Protein AF-A0A5P8WFJ7-F1 (afdb_monomer_lite)

pLDDT: mean 70.84, std 15.31, range [36.09, 88.19]

Structure (mmCIF, N/CA/C/O backbone):
data_AF-A0A5P8WFJ7-F1
#
_entry.id   AF-A0A5P8WFJ7-F1
#
loop_
_atom_site.group_PDB
_atom_site.id
_atom_site.type_symbol
_atom_site.label_atom_id
_atom_site.label_alt_id
_atom_site.label_comp_id
_atom_site.label_asym_id
_atom_site.label_entity_id
_atom_site.label_seq_id
_atom_site.pdbx_PDB_ins_code
_atom_site.Cartn_x
_atom_site.Cartn_y
_atom_site.Cartn_z
_atom_site.occupancy
_atom_site.B_iso_or_equiv
_atom_site.auth_seq_id
_atom_site.auth_comp_id
_atom_site.auth_asym_id
_atom_site.auth_atom_id
_atom_site.pdbx_PDB_model_num
ATOM 1 N N . MET A 1 1 ? -19.488 -46.926 13.773 1.00 49.62 1 MET A N 1
ATOM 2 C CA . MET A 1 1 ? -19.508 -45.612 13.091 1.00 49.62 1 MET A CA 1
ATOM 3 C C . MET A 1 1 ? -18.592 -44.671 13.865 1.00 49.62 1 MET A C 1
ATOM 5 O O . MET A 1 1 ? -18.692 -44.687 15.087 1.00 49.62 1 MET A O 1
ATOM 9 N N . PRO A 1 2 ? -17.665 -43.936 13.230 1.00 51.72 2 PRO A N 1
ATOM 10 C CA . PRO A 1 2 ? -16.769 -43.033 13.949 1.00 51.72 2 PRO A CA 1
ATOM 11 C C . PRO A 1 2 ? -17.542 -41.797 14.439 1.00 51.72 2 PRO A C 1
ATOM 13 O O . PRO A 1 2 ? -18.311 -41.203 13.687 1.00 51.72 2 PRO A O 1
ATOM 16 N N . LEU A 1 3 ? -17.361 -41.438 15.713 1.00 57.03 3 LEU A N 1
ATOM 17 C CA . LEU A 1 3 ? -17.964 -40.255 16.334 1.00 57.03 3 LEU A CA 1
ATOM 18 C C . LEU A 1 3 ? -17.431 -38.985 15.654 1.00 57.03 3 LEU A C 1
ATOM 20 O O . LEU A 1 3 ? -16.219 -38.758 15.640 1.00 57.03 3 LEU A O 1
ATOM 24 N N . LEU A 1 4 ? -18.324 -38.135 15.139 1.00 54.62 4 LEU A N 1
ATOM 25 C CA . LEU A 1 4 ? -17.954 -36.786 14.718 1.00 54.62 4 LEU A CA 1
ATOM 26 C C . LEU A 1 4 ? -17.463 -36.002 15.945 1.00 54.62 4 LEU A C 1
ATOM 28 O O . LEU A 1 4 ? -18.251 -35.631 16.813 1.00 54.62 4 LEU A O 1
ATOM 32 N N . LYS A 1 5 ? -16.157 -35.726 16.008 1.00 58.47 5 LYS A N 1
ATOM 33 C CA . LYS A 1 5 ? -15.578 -34.749 16.939 1.00 58.47 5 LYS A CA 1
ATOM 34 C C . LYS A 1 5 ? -15.896 -33.342 16.435 1.00 58.47 5 LYS A C 1
ATOM 36 O O . LYS A 1 5 ? -15.055 -32.708 15.817 1.00 58.47 5 LYS A O 1
ATOM 41 N N . ASN A 1 6 ? -17.118 -32.875 16.670 1.00 60.62 6 ASN A N 1
ATOM 42 C CA . ASN A 1 6 ? -17.528 -31.507 16.357 1.00 60.62 6 ASN A CA 1
ATOM 43 C C . ASN A 1 6 ? -18.255 -30.880 17.542 1.00 60.62 6 ASN A C 1
ATOM 45 O O . ASN A 1 6 ? -19.444 -30.613 17.457 1.00 60.62 6 ASN A O 1
ATOM 49 N N . PHE A 1 7 ? -17.534 -30.612 18.626 1.00 60.16 7 PHE A N 1
ATOM 50 C CA . PHE A 1 7 ? -17.883 -29.508 19.513 1.00 60.16 7 PHE A CA 1
ATOM 51 C C . PHE A 1 7 ? -16.574 -28.850 19.923 1.00 60.16 7 PHE A C 1
ATOM 53 O O . PHE A 1 7 ? -15.790 -29.417 20.679 1.00 60.16 7 PHE A O 1
ATOM 60 N N . SER A 1 8 ? -16.320 -27.671 19.349 1.00 59.16 8 SER A N 1
ATOM 61 C CA . SER A 1 8 ? -15.439 -26.679 19.958 1.00 59.16 8 SER A CA 1
ATOM 62 C C . SER A 1 8 ? -15.838 -26.617 21.429 1.00 59.16 8 SER A C 1
ATOM 64 O O . SER A 1 8 ? -16.991 -26.299 21.723 1.00 59.16 8 SER A O 1
ATOM 66 N N . GLY A 1 9 ? -14.953 -27.048 22.329 1.00 68.94 9 GLY A N 1
ATOM 67 C CA . GLY A 1 9 ? -15.215 -27.146 23.763 1.00 68.94 9 GLY A CA 1
ATOM 68 C C . GLY A 1 9 ? -15.280 -25.770 24.413 1.00 68.94 9 GLY A C 1
ATOM 69 O O . GLY A 1 9 ? -14.612 -25.543 25.404 1.00 68.94 9 GLY A O 1
ATOM 70 N N . TYR A 1 10 ? -15.994 -24.832 23.803 1.00 75.88 10 TYR A N 1
ATOM 71 C CA . TYR A 1 10 ? -16.136 -23.458 24.234 1.00 75.88 10 TYR A CA 1
ATOM 72 C C . TYR A 1 10 ? -17.399 -23.341 25.080 1.00 75.88 10 TYR A C 1
ATOM 74 O O . TYR A 1 10 ? -18.517 -23.443 24.567 1.00 75.88 10 TYR A O 1
ATOM 82 N N . ASP A 1 11 ? -17.213 -23.144 26.378 1.00 73.50 11 ASP A N 1
ATOM 83 C CA . ASP A 1 11 ? -18.292 -22.859 27.308 1.00 73.50 11 ASP A CA 1
ATOM 84 C C . ASP A 1 11 ? -18.689 -21.378 27.180 1.00 73.50 11 ASP A C 1
ATOM 86 O O . ASP A 1 11 ? -17.865 -20.471 27.320 1.00 73.50 11 ASP A O 1
ATOM 90 N N . ARG A 1 12 ? -19.966 -21.123 26.874 1.00 71.12 12 ARG A N 1
ATOM 91 C CA . ARG A 1 12 ? -20.503 -19.767 26.684 1.00 71.12 12 ARG A CA 1
ATOM 92 C C . ARG A 1 12 ? -20.757 -19.031 27.993 1.00 71.12 12 ARG A C 1
ATOM 94 O O . ARG A 1 12 ? -20.699 -17.800 27.984 1.00 71.12 12 ARG A O 1
ATOM 101 N N . ASP A 1 13 ? -21.012 -19.751 29.077 1.00 72.06 13 ASP A N 1
ATOM 102 C CA . ASP A 1 13 ? -21.316 -19.147 30.373 1.00 72.06 13 ASP A CA 1
ATOM 103 C C . ASP A 1 13 ? -20.032 -18.617 31.012 1.00 72.06 13 ASP A C 1
ATOM 105 O O . ASP A 1 13 ? -19.988 -17.497 31.526 1.00 72.06 13 ASP A O 1
ATOM 109 N N . THR A 1 14 ? -18.946 -19.380 30.884 1.00 70.31 14 THR A N 1
ATOM 110 C CA . THR A 1 14 ? -17.616 -18.977 31.361 1.00 70.31 14 THR A CA 1
ATOM 111 C C . THR A 1 14 ? -16.771 -18.269 30.300 1.00 70.31 14 THR A C 1
ATOM 113 O O . THR A 1 14 ? -15.720 -17.720 30.629 1.00 70.31 14 THR A O 1
ATOM 116 N N . LYS A 1 15 ? -17.237 -18.235 29.041 1.00 72.69 15 LYS A N 1
ATOM 117 C CA . LYS A 1 15 ? -16.535 -17.683 27.865 1.00 72.69 15 LYS A CA 1
ATOM 118 C C . LYS A 1 15 ? -15.121 -18.246 27.672 1.00 72.69 15 LYS A C 1
ATOM 120 O O . LYS A 1 15 ? -14.265 -17.556 27.118 1.00 72.69 15 LYS A O 1
ATOM 125 N N . ASN A 1 16 ? -14.882 -19.484 28.098 1.00 69.62 16 ASN A N 1
ATOM 126 C CA . ASN A 1 16 ? -13.574 -20.133 28.049 1.00 69.62 16 ASN A CA 1
ATOM 127 C C . ASN A 1 16 ? -13.659 -21.502 27.379 1.00 69.62 16 ASN A C 1
ATOM 129 O O . ASN A 1 16 ? -14.710 -22.143 27.355 1.00 69.62 16 ASN A O 1
ATOM 133 N N . PHE A 1 17 ? -12.531 -21.966 26.844 1.00 74.88 17 PHE A N 1
ATOM 134 C CA . PHE A 1 17 ? -12.435 -23.343 26.384 1.00 74.88 17 PHE A CA 1
ATOM 135 C C . PHE A 1 17 ? -12.205 -24.273 27.578 1.00 74.88 17 PHE A C 1
ATOM 137 O O . PHE A 1 17 ? -11.410 -23.973 28.466 1.00 74.88 17 PHE A O 1
ATOM 144 N N . ILE A 1 18 ? -12.893 -25.412 27.597 1.00 66.69 18 ILE A N 1
ATOM 145 C CA . ILE A 1 18 ? -12.856 -26.394 28.691 1.00 66.69 18 ILE A CA 1
ATOM 146 C C . ILE A 1 18 ? -11.453 -27.030 28.819 1.00 66.69 18 ILE A C 1
ATOM 148 O O . ILE A 1 18 ? -11.115 -27.590 29.857 1.00 66.69 18 ILE A O 1
ATOM 152 N N . ASP A 1 19 ? -10.617 -26.927 27.780 1.00 66.12 19 ASP A N 1
ATOM 153 C CA . ASP A 1 19 ? -9.217 -27.367 27.770 1.00 66.12 19 ASP A CA 1
ATOM 154 C C . ASP A 1 19 ? -8.214 -26.279 28.201 1.00 66.12 19 ASP A C 1
ATOM 156 O O . ASP A 1 19 ? -7.009 -26.537 28.258 1.00 66.12 19 ASP A O 1
ATOM 160 N N . SER A 1 20 ? -8.682 -25.073 28.536 1.00 62.50 20 SER A N 1
ATOM 161 C CA . SER A 1 20 ? -7.811 -23.999 29.007 1.00 62.50 20 SER A CA 1
ATOM 162 C C . SER A 1 20 ? -7.275 -24.354 30.394 1.00 62.50 20 SER A C 1
ATOM 164 O O . SER A 1 20 ? -8.011 -24.355 31.382 1.00 62.50 20 SER A O 1
ATOM 166 N N . ALA A 1 21 ? -5.981 -24.674 30.469 1.00 61.78 21 ALA A N 1
ATOM 167 C CA . ALA A 1 21 ? -5.297 -24.948 31.728 1.00 61.78 21 ALA A CA 1
ATOM 168 C C . ALA A 1 21 ? -5.502 -23.785 32.723 1.00 61.78 21 ALA A C 1
ATOM 170 O O . ALA A 1 21 ? -5.526 -22.622 32.305 1.00 61.78 21 ALA A O 1
ATOM 171 N N . PRO A 1 22 ? -5.629 -24.053 34.039 1.00 55.53 22 PRO A N 1
ATOM 172 C CA . PRO A 1 22 ? -5.786 -22.995 35.025 1.00 55.53 22 PRO A CA 1
ATOM 173 C C . PRO A 1 22 ? -4.549 -22.096 34.977 1.00 55.53 22 PRO A C 1
ATOM 175 O O . PRO A 1 22 ? -3.440 -22.522 35.297 1.00 55.53 22 PRO A O 1
ATOM 178 N N . SER A 1 23 ? -4.745 -20.854 34.529 1.00 47.19 23 SER A N 1
ATOM 179 C CA . SER A 1 23 ? -3.692 -19.850 34.408 1.00 47.19 23 SER A CA 1
ATOM 180 C C . SER A 1 23 ? -3.127 -19.533 35.793 1.00 47.19 23 SER A C 1
ATOM 182 O O . SER A 1 23 ? -3.626 -18.654 36.499 1.00 47.19 23 SER A O 1
ATOM 184 N N . ASN A 1 24 ? -2.066 -20.243 36.175 1.00 43.22 24 ASN A N 1
ATOM 185 C CA . ASN A 1 24 ? -1.216 -19.878 37.294 1.00 43.22 24 ASN A CA 1
ATOM 186 C C . ASN A 1 24 ? -0.633 -18.491 36.991 1.00 43.22 24 ASN A C 1
ATOM 188 O O . ASN A 1 24 ? 0.118 -18.314 36.031 1.00 43.22 24 ASN A O 1
ATOM 192 N N . LYS A 1 25 ? -1.051 -17.486 37.766 1.00 56.44 25 LYS A N 1
ATOM 193 C CA . LYS A 1 25 ? -0.530 -16.122 37.690 1.00 56.44 25 LYS A CA 1
ATOM 194 C C . LYS A 1 25 ? 0.937 -16.150 38.110 1.00 56.44 25 LYS A C 1
ATOM 196 O O . LYS A 1 25 ? 1.237 -15.965 39.283 1.00 56.44 25 LYS A O 1
ATOM 201 N N . GLN A 1 26 ? 1.844 -16.356 37.161 1.00 39.69 26 GLN A N 1
ATOM 202 C CA . GLN A 1 26 ? 3.269 -16.180 37.396 1.00 39.69 26 GLN A CA 1
ATOM 203 C C . GLN A 1 26 ? 3.786 -15.035 36.530 1.00 39.69 26 GLN A C 1
ATOM 205 O O . GLN A 1 26 ? 3.929 -15.128 35.314 1.00 39.69 26 GLN A O 1
ATOM 210 N N . THR A 1 27 ? 3.997 -13.921 37.224 1.00 51.94 27 THR A N 1
ATOM 211 C CA . THR A 1 27 ? 4.704 -12.710 36.819 1.00 51.94 27 THR A CA 1
ATOM 212 C C . THR A 1 27 ? 5.902 -13.009 35.923 1.00 51.94 27 THR A C 1
ATOM 214 O O . THR A 1 27 ? 6.894 -13.574 36.376 1.00 51.94 27 THR A O 1
ATOM 217 N N . SER A 1 28 ? 5.834 -12.556 34.675 1.00 44.53 28 SER A N 1
ATOM 218 C CA . SER A 1 28 ? 7.019 -12.242 33.880 1.00 44.53 28 SER A CA 1
ATOM 219 C C . SER A 1 28 ? 6.972 -10.751 33.580 1.00 44.53 28 SER A C 1
ATOM 221 O O . SER A 1 28 ? 6.278 -10.302 32.671 1.00 44.53 28 SER A O 1
ATOM 223 N N . GLN A 1 29 ? 7.667 -9.976 34.414 1.00 45.50 29 GLN A N 1
ATOM 224 C CA . GLN A 1 29 ? 8.121 -8.640 34.051 1.00 45.50 29 GLN A CA 1
ATOM 225 C C . GLN A 1 29 ? 9.063 -8.797 32.857 1.00 45.50 29 GLN A C 1
ATOM 227 O O . GLN A 1 29 ? 10.224 -9.161 33.014 1.00 45.50 29 GLN A O 1
ATOM 232 N N . ALA A 1 30 ? 8.542 -8.553 31.660 1.00 42.78 30 ALA A N 1
ATOM 233 C CA . ALA A 1 30 ? 9.351 -8.155 30.524 1.00 42.78 30 ALA A CA 1
ATOM 234 C C . ALA A 1 30 ? 9.284 -6.627 30.463 1.00 42.78 30 ALA A C 1
ATOM 236 O O . ALA A 1 30 ? 8.355 -6.045 29.902 1.00 42.78 30 ALA A O 1
ATOM 237 N N . GLU A 1 31 ? 10.241 -5.969 31.111 1.00 49.03 31 GLU A N 1
ATOM 238 C CA . GLU A 1 31 ? 10.500 -4.554 30.883 1.00 49.03 31 GLU A CA 1
ATOM 239 C C . GLU A 1 31 ? 11.058 -4.394 29.467 1.00 49.03 31 GLU A C 1
ATOM 241 O O . GLU A 1 31 ? 12.241 -4.592 29.206 1.00 49.03 31 GLU A O 1
ATOM 246 N N . THR A 1 32 ? 10.201 -4.043 28.513 1.00 45.03 32 THR A N 1
ATOM 247 C CA . THR A 1 32 ? 10.620 -3.305 27.320 1.00 45.03 32 THR A CA 1
ATOM 248 C C . THR A 1 32 ? 9.488 -2.372 26.929 1.00 45.03 32 THR A C 1
ATOM 250 O O . THR A 1 32 ? 8.428 -2.778 26.461 1.00 45.03 32 THR A O 1
ATOM 253 N N . ASN A 1 33 ? 9.718 -1.090 27.179 1.00 50.91 33 ASN A N 1
ATOM 254 C CA . ASN A 1 33 ? 8.821 0.002 26.851 1.00 50.91 33 ASN A CA 1
ATOM 255 C C . ASN A 1 33 ? 8.515 0.032 25.343 1.00 50.91 33 ASN A C 1
ATOM 257 O O . ASN A 1 33 ? 9.337 0.478 24.553 1.00 50.91 33 ASN A O 1
ATOM 261 N N . SER A 1 34 ? 7.317 -0.386 24.943 1.00 43.75 34 SER A N 1
ATOM 262 C CA . SER A 1 34 ? 6.501 0.347 23.968 1.00 43.75 34 SER A CA 1
ATOM 263 C C . SER A 1 34 ? 5.079 -0.198 24.024 1.00 43.75 34 SER A C 1
ATOM 265 O O . SER A 1 34 ? 4.797 -1.333 23.651 1.00 43.75 34 SER A O 1
ATOM 267 N N . SER A 1 35 ? 4.174 0.625 24.546 1.00 54.59 35 SER A N 1
ATOM 268 C CA . SER A 1 35 ? 2.736 0.429 24.405 1.00 54.59 35 SER A CA 1
ATOM 269 C C . SER A 1 35 ? 2.413 0.408 22.911 1.00 54.59 35 SER A C 1
ATOM 271 O O . SER A 1 35 ? 2.315 1.453 22.273 1.00 54.59 35 SER A O 1
ATOM 273 N N . THR A 1 36 ? 2.345 -0.779 22.318 1.00 55.56 36 THR A N 1
ATOM 274 C CA . THR A 1 36 ? 1.877 -0.956 20.947 1.00 55.56 36 THR A CA 1
ATOM 275 C C . THR A 1 36 ? 0.418 -1.346 21.046 1.00 55.56 36 THR A C 1
ATOM 277 O O . THR A 1 36 ? 0.054 -2.504 21.235 1.00 55.56 36 THR A O 1
ATOM 280 N N . THR A 1 37 ? -0.449 -0.343 20.958 1.00 60.69 37 THR A N 1
ATOM 281 C CA . THR A 1 37 ? -1.826 -0.593 20.543 1.00 60.69 37 THR A CA 1
ATOM 282 C C . THR A 1 37 ? -1.786 -1.434 19.260 1.00 60.69 37 THR A C 1
ATOM 284 O O . THR A 1 37 ? -0.915 -1.199 18.415 1.00 60.69 37 THR A O 1
ATOM 287 N N . PRO A 1 38 ? -2.664 -2.442 19.098 1.00 58.41 38 PRO A N 1
ATOM 288 C CA . PRO A 1 38 ? -2.690 -3.235 17.878 1.00 58.41 38 PRO A CA 1
ATOM 289 C C . PRO A 1 38 ? -2.968 -2.290 16.709 1.00 58.41 38 PRO A C 1
ATOM 291 O O . PRO A 1 38 ? -4.065 -1.747 16.580 1.00 58.41 38 PRO A O 1
ATOM 294 N N . THR A 1 39 ? -1.943 -2.036 15.898 1.00 65.88 39 THR A N 1
ATOM 295 C CA . THR A 1 39 ? -2.080 -1.197 14.714 1.00 65.88 39 THR A CA 1
ATOM 296 C C . THR A 1 39 ? -2.839 -1.989 13.669 1.00 65.88 39 THR A C 1
ATOM 298 O O . THR A 1 39 ? -2.522 -3.146 13.387 1.00 65.88 39 THR A O 1
ATOM 301 N N . THR A 1 40 ? -3.881 -1.385 13.108 1.00 83.75 40 THR A N 1
ATOM 302 C CA . THR A 1 40 ? -4.632 -2.020 12.028 1.00 83.75 40 THR A CA 1
ATOM 303 C C . THR A 1 40 ? -3.722 -2.186 10.811 1.00 83.75 40 THR A C 1
ATOM 305 O O . THR A 1 40 ? -2.783 -1.414 10.612 1.00 83.75 40 THR A O 1
ATOM 308 N N . GLN A 1 41 ? -4.008 -3.170 9.957 1.00 82.06 41 GLN A N 1
ATOM 309 C CA . GLN A 1 41 ? -3.264 -3.374 8.707 1.00 82.06 41 GLN A CA 1
ATOM 310 C C . GLN A 1 41 ? -3.170 -2.077 7.879 1.00 82.06 41 GLN A C 1
ATOM 312 O O . GLN A 1 41 ? -2.125 -1.762 7.318 1.00 82.06 41 GLN A O 1
ATOM 317 N N . ALA A 1 42 ? -4.242 -1.281 7.879 1.00 81.50 42 ALA A N 1
ATOM 318 C CA . ALA A 1 42 ? -4.295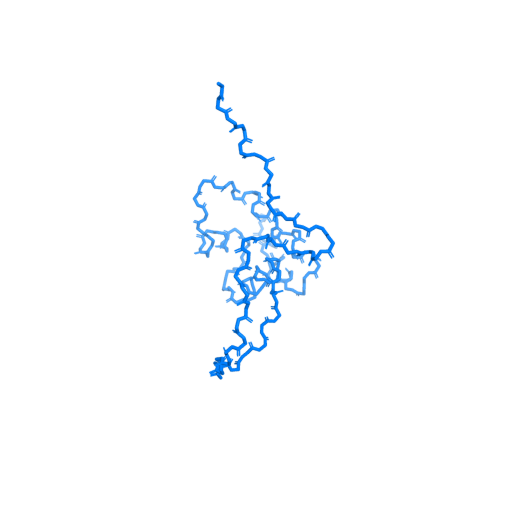 0.043 7.271 1.00 81.50 42 ALA A CA 1
ATOM 319 C C . ALA A 1 42 ? -3.254 1.015 7.858 1.00 81.50 42 ALA A C 1
ATOM 321 O O . ALA A 1 42 ? -2.552 1.691 7.112 1.00 81.50 42 ALA A O 1
ATOM 322 N N . GLN A 1 43 ? -3.112 1.069 9.185 1.00 83.50 43 GLN A N 1
ATOM 323 C CA . GLN A 1 43 ? -2.128 1.928 9.853 1.00 83.50 43 GLN A CA 1
ATOM 324 C C . GLN A 1 43 ? -0.690 1.485 9.578 1.00 83.50 43 GLN A C 1
ATOM 326 O O . GLN A 1 43 ? 0.179 2.326 9.362 1.00 83.50 43 GLN A O 1
ATOM 331 N N . GLN A 1 44 ? -0.439 0.175 9.547 1.00 85.25 44 GLN A N 1
ATOM 332 C CA . GLN A 1 44 ? 0.877 -0.365 9.193 1.00 85.25 44 GLN A CA 1
ATOM 333 C C . GLN A 1 44 ? 1.248 -0.006 7.755 1.00 85.25 44 GLN A C 1
ATOM 335 O O . GLN A 1 44 ? 2.367 0.428 7.486 1.00 85.25 44 GLN A O 1
ATOM 340 N N . MET A 1 45 ? 0.279 -0.122 6.849 1.00 85.44 45 MET A N 1
ATOM 341 C CA . MET A 1 45 ? 0.451 0.230 5.449 1.00 85.44 45 MET A CA 1
ATOM 342 C C . MET A 1 45 ? 0.703 1.728 5.254 1.00 85.44 45 MET A C 1
ATOM 344 O O . MET A 1 45 ? 1.605 2.110 4.514 1.00 85.44 45 MET A O 1
ATOM 348 N N . LEU A 1 46 ? -0.032 2.587 5.964 1.00 85.62 46 LEU A N 1
ATOM 349 C CA . LEU A 1 46 ? 0.221 4.028 5.958 1.00 85.62 46 LEU A CA 1
ATOM 350 C C . LEU A 1 46 ? 1.616 4.363 6.492 1.00 85.62 46 LEU A C 1
ATOM 352 O O . LEU A 1 46 ? 2.327 5.139 5.865 1.00 85.62 46 LEU A O 1
ATOM 356 N N . ALA A 1 47 ? 2.054 3.730 7.581 1.00 85.50 47 ALA A N 1
ATOM 357 C CA . ALA A 1 47 ? 3.397 3.942 8.118 1.00 85.50 47 ALA A CA 1
ATOM 358 C C . ALA A 1 47 ? 4.508 3.501 7.141 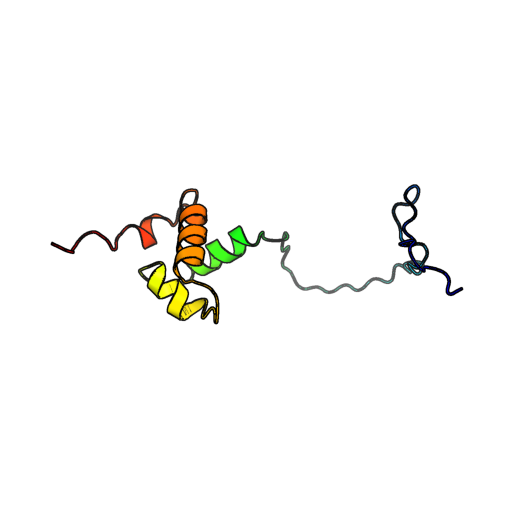1.00 85.50 47 ALA A C 1
ATOM 360 O O . ALA A 1 47 ? 5.574 4.119 7.093 1.00 85.50 47 ALA A O 1
ATOM 361 N N . LEU A 1 48 ? 4.272 2.448 6.350 1.00 87.19 48 LEU A N 1
ATOM 362 C CA . LEU A 1 48 ? 5.169 2.028 5.266 1.00 87.19 48 LEU A CA 1
ATOM 363 C C . LEU A 1 48 ? 5.206 3.067 4.136 1.00 87.19 48 LEU A C 1
ATOM 365 O O . LEU A 1 48 ? 6.288 3.460 3.703 1.00 87.19 48 LEU A O 1
ATOM 369 N N . LEU A 1 49 ? 4.044 3.571 3.717 1.00 85.81 49 LEU A N 1
ATOM 370 C CA . LEU A 1 49 ? 3.917 4.627 2.702 1.00 85.81 49 LEU A CA 1
ATOM 371 C C . LEU A 1 49 ? 4.507 5.977 3.162 1.00 85.81 49 LEU A C 1
ATOM 373 O O . LEU A 1 49 ? 4.970 6.777 2.349 1.00 85.81 49 LEU A O 1
ATOM 377 N N . GLU A 1 50 ? 4.529 6.255 4.463 1.00 85.00 50 GLU A N 1
ATOM 378 C CA . GLU A 1 50 ? 5.201 7.439 5.009 1.00 85.00 50 GLU A CA 1
ATOM 379 C C . GLU A 1 50 ? 6.721 7.326 4.907 1.00 85.00 50 GLU A C 1
ATOM 381 O O . GLU A 1 50 ? 7.385 8.273 4.471 1.00 85.00 50 GLU A O 1
ATOM 386 N N . LYS A 1 51 ? 7.256 6.159 5.284 1.00 86.25 51 LYS A N 1
ATOM 387 C CA . LYS A 1 51 ? 8.697 5.877 5.331 1.00 86.25 51 LYS A CA 1
ATOM 388 C C . LYS A 1 51 ? 9.315 5.611 3.964 1.00 86.25 51 LYS A C 1
ATOM 390 O O . LYS A 1 51 ? 10.527 5.774 3.820 1.00 86.25 51 LYS A O 1
ATOM 395 N N . THR A 1 52 ? 8.517 5.187 2.986 1.00 84.50 52 THR A N 1
ATOM 396 C CA . THR A 1 52 ? 9.034 4.890 1.653 1.00 84.50 52 THR A CA 1
ATOM 397 C C . THR A 1 52 ? 9.559 6.147 0.956 1.00 84.50 52 THR A C 1
ATOM 399 O O . THR A 1 52 ? 9.066 7.268 1.150 1.00 84.50 52 THR A O 1
ATOM 402 N N . LYS A 1 53 ? 10.579 5.928 0.124 1.00 82.88 53 LYS A N 1
ATOM 403 C CA . LYS A 1 53 ? 11.155 6.924 -0.787 1.00 82.88 53 LYS A CA 1
ATOM 404 C C . LYS A 1 53 ? 10.528 6.878 -2.182 1.00 82.88 53 LYS A C 1
ATOM 406 O O . LYS A 1 53 ? 10.920 7.681 -3.021 1.00 82.88 53 LYS A O 1
ATOM 411 N N . ALA A 1 54 ? 9.607 5.944 -2.423 1.00 81.81 54 ALA A N 1
ATOM 412 C CA . ALA A 1 54 ? 8.906 5.837 -3.691 1.00 81.81 54 ALA A CA 1
ATOM 413 C C . ALA A 1 54 ? 8.105 7.116 -3.976 1.00 81.81 54 ALA A C 1
ATOM 415 O O . ALA A 1 54 ? 7.433 7.650 -3.086 1.00 81.81 54 ALA A O 1
ATOM 416 N N . ASN A 1 55 ? 8.182 7.588 -5.218 1.00 79.81 55 ASN A N 1
ATOM 417 C CA . ASN A 1 55 ? 7.481 8.786 -5.682 1.00 79.81 55 ASN A CA 1
ATOM 418 C C . ASN A 1 55 ? 6.116 8.456 -6.308 1.00 79.81 55 ASN A C 1
ATOM 420 O O . ASN A 1 55 ? 5.310 9.354 -6.537 1.00 79.81 55 ASN A O 1
ATOM 424 N N . SER A 1 56 ? 5.844 7.176 -6.578 1.00 83.38 56 SER A N 1
ATOM 425 C CA . SER A 1 56 ? 4.556 6.690 -7.076 1.00 83.38 56 SER A CA 1
ATOM 426 C C . SER A 1 56 ? 4.108 5.420 -6.348 1.00 83.38 56 SER A C 1
ATOM 428 O O . SER A 1 56 ? 4.905 4.708 -5.729 1.00 83.38 56 SER A O 1
ATOM 430 N N . ILE A 1 57 ? 2.806 5.128 -6.423 1.00 84.94 57 ILE A N 1
ATOM 431 C CA . ILE A 1 57 ? 2.229 3.901 -5.855 1.00 84.94 57 ILE A CA 1
ATOM 432 C C . ILE A 1 57 ? 2.787 2.671 -6.581 1.00 84.94 57 ILE A C 1
ATOM 434 O O . ILE A 1 57 ? 3.120 1.680 -5.936 1.00 84.94 57 ILE A O 1
ATOM 438 N N . ASP A 1 58 ? 2.946 2.743 -7.903 1.00 84.06 58 ASP A N 1
ATOM 439 C CA . ASP A 1 58 ? 3.488 1.640 -8.700 1.00 84.06 58 ASP A CA 1
ATOM 440 C C . ASP A 1 58 ? 4.944 1.327 -8.317 1.00 84.06 58 ASP A C 1
ATOM 442 O O . ASP A 1 58 ? 5.306 0.161 -8.142 1.00 84.06 58 ASP A O 1
ATOM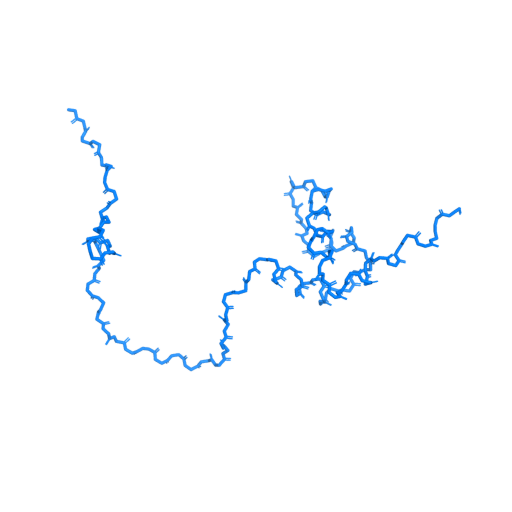 446 N N . GLU A 1 59 ? 5.764 2.361 -8.099 1.00 85.12 59 GLU A N 1
ATOM 447 C CA . GLU A 1 59 ? 7.143 2.209 -7.626 1.00 85.12 59 GLU A CA 1
ATOM 448 C C . GLU A 1 59 ? 7.176 1.575 -6.229 1.00 85.12 59 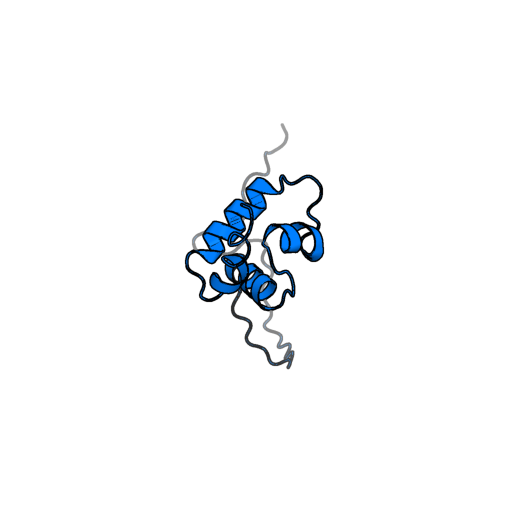GLU A C 1
ATOM 450 O O . GLU A 1 59 ? 7.951 0.649 -5.986 1.00 85.12 59 GLU A O 1
ATOM 455 N N . PHE A 1 60 ? 6.290 2.002 -5.328 1.00 88.19 60 PHE A N 1
ATOM 456 C CA . PHE A 1 60 ? 6.156 1.410 -3.997 1.00 88.19 60 PHE A CA 1
ATOM 457 C C . PHE A 1 60 ? 5.766 -0.079 -4.058 1.00 88.19 60 PHE A C 1
ATOM 459 O O . PHE A 1 60 ? 6.355 -0.907 -3.359 1.00 88.19 60 PHE A O 1
ATOM 466 N N . ILE A 1 61 ? 4.815 -0.448 -4.923 1.00 86.12 61 ILE A N 1
ATOM 467 C CA . ILE A 1 61 ? 4.369 -1.842 -5.077 1.00 86.12 61 ILE A CA 1
ATOM 468 C C . ILE A 1 61 ? 5.514 -2.737 -5.568 1.00 86.12 61 ILE A C 1
ATOM 470 O O . ILE A 1 61 ? 5.711 -3.841 -5.052 1.00 86.12 61 ILE A O 1
ATOM 474 N N . GLN A 1 62 ? 6.291 -2.264 -6.540 1.00 83.62 62 GLN A N 1
ATOM 475 C CA . GLN A 1 62 ? 7.389 -3.043 -7.114 1.00 83.62 62 GLN A CA 1
ATOM 476 C C . GLN A 1 62 ? 8.596 -3.156 -6.174 1.00 83.62 62 GLN A C 1
ATOM 478 O O . GLN A 1 62 ? 9.237 -4.207 -6.116 1.00 83.62 62 GLN A O 1
ATOM 483 N N . THR A 1 63 ? 8.921 -2.089 -5.442 1.00 83.00 63 THR A N 1
ATOM 484 C CA . THR A 1 63 ? 10.153 -2.021 -4.640 1.00 83.00 63 THR A CA 1
ATOM 485 C C . THR A 1 63 ? 9.986 -2.576 -3.228 1.00 83.00 63 THR A C 1
ATOM 487 O O . THR A 1 63 ? 10.841 -3.346 -2.782 1.00 83.00 63 THR A O 1
ATOM 490 N N . GLU A 1 64 ? 8.895 -2.225 -2.546 1.00 82.81 64 GLU A N 1
ATOM 491 C CA . GLU A 1 64 ? 8.690 -2.523 -1.122 1.00 82.81 64 GLU A CA 1
ATOM 492 C C . GLU A 1 64 ? 7.840 -3.780 -0.919 1.00 82.81 64 GLU A C 1
ATOM 494 O O . GLU A 1 64 ? 8.183 -4.653 -0.124 1.00 82.81 64 GLU A O 1
ATOM 499 N N . LEU A 1 65 ? 6.727 -3.891 -1.649 1.00 81.75 65 LEU A N 1
ATOM 500 C CA . LEU A 1 65 ? 5.750 -4.963 -1.451 1.00 81.75 65 LEU A CA 1
ATOM 501 C C . LEU A 1 65 ? 6.168 -6.284 -2.105 1.00 81.75 65 LEU A C 1
ATOM 503 O O . LEU A 1 65 ? 5.882 -7.337 -1.537 1.00 81.75 65 LEU A O 1
ATOM 507 N N . LYS A 1 66 ? 6.822 -6.235 -3.280 1.00 74.94 66 LYS A N 1
ATOM 508 C CA . LYS A 1 66 ? 7.311 -7.410 -4.039 1.00 74.94 66 LYS A CA 1
ATOM 509 C C . LYS A 1 66 ? 6.315 -8.580 -4.030 1.00 74.94 66 LYS A C 1
ATOM 511 O O . LYS A 1 66 ? 6.673 -9.718 -3.731 1.00 74.94 66 LYS A O 1
ATOM 516 N N . LEU A 1 67 ? 5.044 -8.281 -4.292 1.00 74.38 67 LEU A N 1
ATOM 517 C CA . LEU A 1 67 ? 3.966 -9.257 -4.172 1.00 74.38 67 LEU A CA 1
ATOM 518 C C . LEU A 1 67 ? 3.958 -10.183 -5.389 1.00 74.38 67 LEU A C 1
ATOM 520 O O . LEU A 1 67 ? 3.551 -9.786 -6.478 1.00 74.38 67 LEU A O 1
ATOM 524 N N . ASP A 1 68 ? 4.406 -11.420 -5.189 1.00 76.19 68 ASP A N 1
ATOM 525 C CA . ASP A 1 68 ? 4.379 -12.454 -6.218 1.00 76.19 68 ASP A CA 1
ATOM 526 C C . ASP A 1 68 ? 2.961 -13.040 -6.350 1.00 76.19 68 ASP A C 1
ATOM 528 O O . ASP A 1 68 ? 2.311 -13.376 -5.357 1.00 76.19 68 ASP A O 1
ATOM 532 N N . GLY A 1 69 ? 2.448 -13.117 -7.580 1.00 77.94 69 GLY A N 1
ATOM 533 C CA . GLY A 1 69 ? 1.123 -13.674 -7.886 1.00 77.94 69 GLY A CA 1
ATOM 534 C C . GLY A 1 69 ? -0.098 -12.786 -7.590 1.00 77.94 69 GLY A C 1
ATOM 535 O O . GLY A 1 69 ? -1.223 -13.225 -7.835 1.00 77.94 69 GLY A O 1
ATOM 536 N N . VAL A 1 70 ? 0.075 -11.549 -7.108 1.00 79.69 70 VAL A N 1
ATOM 537 C CA . VAL A 1 70 ? -1.039 -10.604 -6.897 1.00 79.69 70 VAL A CA 1
ATOM 538 C C . VAL A 1 70 ? -1.056 -9.547 -8.007 1.00 79.69 70 VAL A C 1
ATOM 540 O O . VAL A 1 70 ? -0.033 -8.903 -8.235 1.00 79.69 70 VAL A O 1
ATOM 543 N N . PRO A 1 71 ? -2.202 -9.310 -8.678 1.00 83.69 71 PRO A N 1
ATOM 544 C CA . PRO A 1 71 ? -2.316 -8.250 -9.673 1.00 83.69 71 PRO A CA 1
ATOM 545 C C . PRO A 1 71 ? -1.969 -6.871 -9.075 1.00 83.69 71 PRO A C 1
ATOM 547 O O . PRO A 1 71 ? -2.640 -6.447 -8.126 1.00 83.69 71 PRO A O 1
ATOM 550 N N . PRO A 1 72 ? -0.983 -6.143 -9.637 1.00 81.19 72 PRO A N 1
ATOM 551 C CA . PRO A 1 72 ? -0.580 -4.813 -9.163 1.00 81.19 72 PRO A CA 1
ATOM 552 C C . PRO A 1 72 ? -1.744 -3.820 -9.089 1.00 81.19 72 PRO A C 1
ATOM 554 O O . PRO A 1 72 ? -1.846 -3.050 -8.139 1.00 81.19 72 PRO A O 1
ATOM 557 N N . GLU A 1 73 ? -2.675 -3.916 -10.039 1.00 84.94 73 GLU A N 1
ATOM 558 C CA . GLU A 1 73 ? -3.913 -3.131 -10.130 1.00 84.94 73 GLU A CA 1
ATOM 559 C C . GLU A 1 73 ? -4.750 -3.171 -8.838 1.00 84.94 73 GLU A C 1
ATOM 561 O O . GLU A 1 73 ? -5.222 -2.144 -8.351 1.00 84.94 73 GLU A O 1
ATOM 566 N N . LEU A 1 74 ? -4.917 -4.357 -8.238 1.00 85.81 74 LEU A N 1
ATOM 567 C CA . LEU A 1 74 ? -5.735 -4.525 -7.030 1.00 85.81 74 LEU A CA 1
ATOM 568 C C . LEU A 1 74 ? -5.062 -3.906 -5.807 1.00 85.81 74 LEU A C 1
ATOM 570 O O . LEU A 1 74 ? -5.726 -3.322 -4.947 1.00 85.81 74 LEU A O 1
ATOM 574 N N . ILE A 1 75 ? -3.738 -4.029 -5.739 1.00 86.56 75 ILE A N 1
ATOM 575 C CA . ILE A 1 75 ? -2.936 -3.451 -4.664 1.00 86.56 75 ILE A CA 1
ATOM 576 C C . ILE A 1 75 ? -2.965 -1.929 -4.778 1.00 86.56 75 ILE A C 1
ATOM 578 O O . ILE A 1 75 ? -3.220 -1.250 -3.783 1.00 86.56 75 ILE A O 1
ATOM 582 N N . ARG A 1 76 ? -2.785 -1.404 -5.993 1.00 87.31 76 ARG A N 1
ATOM 583 C CA . ARG A 1 76 ? -2.882 0.024 -6.290 1.00 87.31 76 ARG A CA 1
ATOM 584 C C . ARG A 1 76 ? -4.230 0.584 -5.853 1.00 87.31 76 ARG A C 1
ATOM 586 O O . ARG A 1 76 ? -4.250 1.523 -5.065 1.00 87.31 76 ARG A O 1
ATOM 593 N N . LEU A 1 77 ? -5.339 -0.047 -6.244 1.00 87.19 77 LEU A N 1
ATOM 594 C CA . LEU A 1 77 ? -6.681 0.386 -5.840 1.00 87.19 77 LEU A CA 1
ATOM 595 C C . LEU A 1 77 ? -6.869 0.372 -4.311 1.00 87.19 77 LEU A C 1
ATOM 597 O O . LEU A 1 77 ? -7.497 1.269 -3.741 1.00 87.19 77 LEU A O 1
ATOM 601 N N . GLY A 1 78 ? -6.332 -0.645 -3.632 1.00 86.94 78 GLY A N 1
ATOM 602 C CA . GLY A 1 78 ? -6.357 -0.733 -2.172 1.00 86.94 78 GLY A CA 1
ATOM 603 C C . GLY A 1 78 ? -5.587 0.409 -1.503 1.00 86.94 78 GLY A C 1
ATOM 604 O O . GLY A 1 78 ? -6.092 1.019 -0.558 1.00 86.94 78 GLY A O 1
ATOM 605 N N . ILE A 1 79 ? -4.400 0.731 -2.022 1.00 86.81 79 ILE A N 1
ATOM 606 C CA . ILE A 1 79 ? -3.564 1.841 -1.548 1.00 86.81 79 ILE A CA 1
ATOM 607 C C . ILE A 1 79 ? -4.227 3.187 -1.844 1.00 86.81 79 ILE A C 1
ATOM 609 O O . ILE A 1 79 ? -4.278 4.037 -0.963 1.00 86.81 79 ILE A O 1
ATOM 613 N N . GLU A 1 80 ? -4.803 3.384 -3.027 1.00 87.25 80 GLU A N 1
ATOM 614 C CA . GLU A 1 80 ? -5.525 4.613 -3.372 1.00 87.25 80 GLU A CA 1
ATOM 615 C C . GLU A 1 80 ? -6.696 4.860 -2.412 1.00 87.25 80 GLU A C 1
ATOM 617 O O . GLU A 1 80 ? -6.827 5.956 -1.864 1.00 87.25 80 GLU A O 1
ATOM 622 N N . LYS A 1 81 ? -7.505 3.831 -2.120 1.00 87.00 81 LYS A N 1
ATOM 623 C CA . LYS A 1 81 ? -8.587 3.929 -1.122 1.00 87.00 81 LYS A CA 1
ATOM 624 C C . LYS A 1 81 ? -8.069 4.227 0.282 1.00 87.00 81 LYS A C 1
ATOM 626 O O . LYS A 1 81 ? -8.698 4.988 1.015 1.00 87.00 81 LYS A O 1
ATOM 631 N N . LEU A 1 82 ? -6.937 3.638 0.660 1.00 86.94 82 LEU A N 1
ATOM 632 C CA . LEU A 1 82 ? -6.278 3.908 1.935 1.00 86.94 82 LEU A CA 1
ATOM 633 C C . LEU A 1 82 ? -5.792 5.367 2.014 1.00 86.94 82 LEU A C 1
ATOM 635 O O . LEU A 1 82 ? -5.916 6.010 3.057 1.00 86.94 82 LEU A O 1
ATOM 639 N N . LEU A 1 83 ? -5.274 5.897 0.905 1.00 85.94 83 LEU A N 1
ATOM 640 C CA . LEU A 1 83 ? -4.741 7.251 0.797 1.00 85.94 83 LEU A CA 1
ATOM 641 C C . LEU A 1 83 ? -5.827 8.331 0.728 1.00 85.94 83 LEU A C 1
ATOM 643 O O . LEU A 1 83 ? -5.556 9.453 1.143 1.00 85.94 83 LEU A O 1
ATOM 647 N N . GLN A 1 84 ? -7.048 8.025 0.271 1.00 83.75 84 GLN A N 1
ATOM 648 C CA . GLN A 1 84 ? -8.144 9.008 0.169 1.00 83.75 84 GLN A CA 1
ATOM 649 C C . GLN A 1 84 ? -8.412 9.768 1.475 1.00 83.75 84 GLN A C 1
ATOM 651 O O . GLN A 1 84 ? -8.695 10.961 1.436 1.00 83.75 84 GLN A O 1
ATOM 656 N N . ASN A 1 85 ? -8.287 9.093 2.620 1.00 79.69 85 ASN A N 1
ATOM 657 C CA . ASN A 1 85 ? -8.497 9.689 3.942 1.00 79.69 85 ASN A CA 1
ATOM 658 C C . ASN A 1 85 ? -7.181 9.999 4.672 1.00 79.69 85 ASN A C 1
ATOM 660 O O . ASN A 1 85 ? -7.191 10.285 5.869 1.00 79.69 85 ASN A O 1
ATOM 664 N N . SER A 1 86 ? -6.044 9.891 3.982 1.00 80.69 86 SER A N 1
ATOM 665 C CA . SER A 1 86 ? -4.723 9.973 4.591 1.00 80.69 86 SER A CA 1
ATOM 666 C C . SER A 1 86 ? -4.040 11.309 4.291 1.00 80.69 86 SER A C 1
ATOM 668 O O . SER A 1 86 ? -4.047 11.759 3.142 1.00 80.69 86 SER A O 1
ATOM 670 N N . PRO A 1 87 ? -3.375 11.935 5.280 1.00 81.50 87 PRO A N 1
ATOM 671 C CA . PRO A 1 87 ? -2.677 13.202 5.080 1.00 81.50 87 PRO A CA 1
ATOM 672 C C . PRO A 1 87 ? -1.492 13.094 4.115 1.00 81.50 87 PRO A C 1
ATOM 674 O O . PRO A 1 87 ? -1.020 14.120 3.648 1.00 81.50 87 PRO A O 1
ATOM 677 N N . ILE A 1 88 ? -1.014 11.888 3.788 1.00 82.12 88 ILE A N 1
ATOM 678 C CA . ILE A 1 88 ? 0.123 11.674 2.875 1.00 82.12 88 ILE A CA 1
ATOM 679 C C . ILE A 1 88 ? -0.275 11.529 1.403 1.00 82.12 88 ILE A C 1
ATOM 681 O O . ILE A 1 88 ? 0.602 11.313 0.567 1.00 82.12 88 ILE A O 1
ATOM 685 N N . LYS A 1 89 ? -1.566 11.657 1.061 1.00 82.75 89 LYS A N 1
ATOM 686 C CA . LYS A 1 89 ? -2.062 11.551 -0.325 1.00 82.75 89 LYS A CA 1
ATOM 687 C C . LYS A 1 89 ? -1.254 12.413 -1.304 1.00 82.75 89 LYS A C 1
ATOM 689 O O . LYS A 1 89 ? -0.898 11.948 -2.382 1.00 82.75 89 LYS A O 1
ATOM 694 N N . TYR A 1 90 ? -0.881 13.626 -0.886 1.00 79.50 90 TYR A N 1
ATOM 695 C CA . TYR A 1 90 ? -0.119 14.581 -1.699 1.00 79.50 90 TYR A CA 1
ATOM 696 C C . TYR A 1 90 ? 1.246 14.055 -2.170 1.00 79.50 90 TYR A C 1
ATOM 698 O O . TYR A 1 90 ? 1.732 14.506 -3.203 1.00 79.50 90 TYR A O 1
ATOM 706 N N . LYS A 1 91 ? 1.872 13.110 -1.446 1.00 77.69 91 LYS A N 1
ATOM 707 C CA . LYS A 1 91 ? 3.157 12.515 -1.858 1.00 77.69 91 LYS A CA 1
ATOM 708 C C . LYS A 1 91 ? 3.019 11.686 -3.134 1.00 77.69 91 LYS A C 1
ATOM 710 O O . LYS A 1 91 ? 3.999 11.531 -3.848 1.00 77.69 91 LYS A O 1
ATOM 715 N N . PHE A 1 92 ? 1.821 11.165 -3.397 1.00 78.56 92 PHE A N 1
ATOM 716 C CA . PHE A 1 92 ? 1.547 10.243 -4.496 1.00 78.56 92 PHE A CA 1
ATOM 717 C C . PHE A 1 92 ? 0.665 10.859 -5.602 1.00 78.56 92 PHE A C 1
ATOM 719 O O . PHE A 1 92 ? 0.647 10.331 -6.705 1.00 78.56 92 PHE A O 1
ATOM 726 N N . ASP A 1 93 ? -0.015 11.987 -5.343 1.00 70.94 93 ASP A N 1
ATOM 727 C CA . ASP A 1 93 ? -0.823 12.749 -6.329 1.00 70.94 93 ASP A CA 1
ATOM 728 C C . ASP A 1 93 ? 0.038 13.520 -7.361 1.00 70.94 93 ASP A C 1
ATOM 730 O O . ASP A 1 93 ? -0.456 13.953 -8.399 1.00 70.94 93 ASP A O 1
ATOM 734 N N . GLY A 1 94 ? 1.327 13.745 -7.084 1.00 60.22 94 GLY A N 1
ATOM 735 C CA . GLY A 1 94 ? 2.180 14.650 -7.868 1.00 60.22 94 GLY A CA 1
ATOM 736 C C . GLY A 1 94 ? 2.763 14.086 -9.172 1.00 60.22 94 GLY A C 1
ATOM 737 O O . GLY A 1 94 ? 3.474 14.815 -9.864 1.00 60.22 94 GLY A O 1
ATOM 738 N N . CYS A 1 95 ? 2.515 12.819 -9.519 1.00 52.16 95 CYS A N 1
ATOM 739 C CA . CYS A 1 95 ? 3.209 12.158 -10.635 1.00 52.16 95 CYS A CA 1
ATOM 740 C C . CYS A 1 95 ? 2.455 12.192 -11.982 1.00 52.16 95 CYS A C 1
ATOM 742 O O . CYS A 1 95 ? 3.033 11.824 -12.998 1.00 52.16 95 CYS A O 1
ATOM 744 N N . ASP A 1 96 ? 1.221 12.707 -12.033 1.00 48.31 96 ASP A N 1
ATOM 745 C CA . ASP A 1 96 ? 0.433 12.811 -13.280 1.00 48.31 96 ASP A CA 1
ATOM 746 C C . ASP A 1 96 ? 0.547 14.184 -13.979 1.00 48.31 96 ASP A C 1
ATOM 748 O O . ASP A 1 96 ? -0.149 14.467 -14.951 1.00 48.31 96 ASP A O 1
ATOM 752 N N . SER A 1 97 ? 1.428 15.079 -13.518 1.00 46.62 97 SER A N 1
ATOM 753 C CA . SER A 1 97 ? 1.491 16.457 -14.041 1.00 46.62 97 SER A CA 1
ATOM 754 C C . SER A 1 97 ? 2.320 16.665 -15.320 1.00 46.62 97 SER A C 1
ATOM 756 O O . SER A 1 97 ? 2.424 17.808 -15.751 1.00 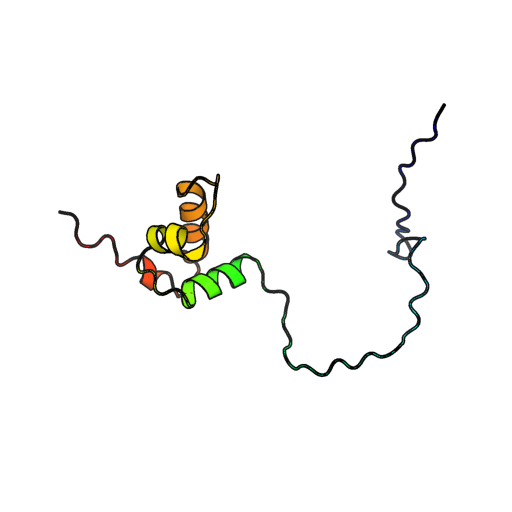46.62 97 SER A O 1
ATOM 758 N N . ASN A 1 98 ? 2.911 15.641 -15.953 1.00 45.06 98 ASN A N 1
ATOM 759 C CA . ASN A 1 98 ? 3.644 15.825 -17.224 1.00 45.06 98 ASN A CA 1
ATOM 760 C C . ASN A 1 98 ? 3.661 14.570 -18.121 1.00 45.06 98 ASN A C 1
ATOM 762 O O . ASN A 1 98 ? 4.706 13.953 -18.318 1.00 45.06 98 ASN A O 1
ATOM 766 N N . GLN A 1 99 ? 2.524 14.221 -18.721 1.00 40.91 99 GLN A N 1
ATOM 767 C CA . GLN A 1 99 ? 2.507 13.480 -19.989 1.00 40.91 99 GLN A CA 1
ATOM 768 C C . GLN A 1 99 ? 1.534 14.176 -20.944 1.00 40.91 99 GLN A C 1
ATOM 770 O O . GLN A 1 99 ? 0.343 13.879 -20.968 1.00 40.91 99 GLN A O 1
ATOM 775 N N . ASN A 1 100 ? 2.062 15.156 -21.677 1.00 36.09 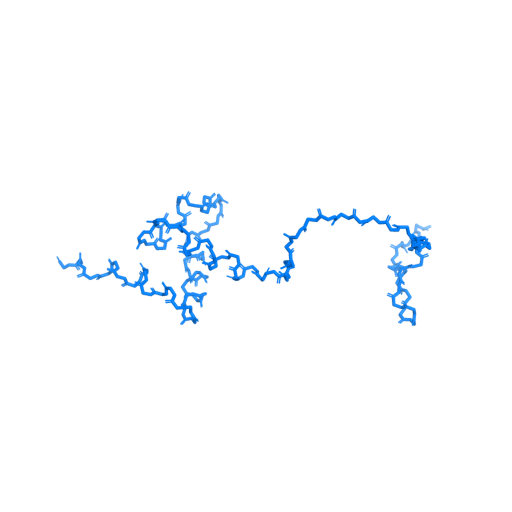100 ASN A N 1
ATOM 776 C CA . ASN A 1 100 ? 1.464 15.707 -22.889 1.00 36.09 100 ASN A CA 1
ATOM 777 C C . ASN A 1 100 ? 2.417 15.406 -24.045 1.00 36.09 100 ASN A C 1
ATOM 779 O O . ASN A 1 100 ? 3.632 15.646 -23.845 1.00 36.09 100 ASN A O 1
#

Secondary structure (DSSP, 8-state):
---------EETTTTEETT---------------------HHHHHHHHHHH---SSHHHHIIIII--TTS-HHHHHHHHHHHHHT-TTTHHHHTTSS---

Sequence (100 aa):
MPLLKNFSGYDRDTKNFIDSAPSNKQTSQAETNSSTTPTTQAQQMLALLEKTKANSIDEFIQTELKLDGVPPELIRLGIEKLLQNSPIKYKFDGCDSNQN

Foldseek 3Di:
DDDPPDDQQQDPVVRDRPPDDDPDPDDDPPPDDDPDDPQDPLRVVVVLVVPDPDQALLSCCVPPVVDPPDDSVVVNVVVQVSLVPPPCVVSHVPPPPDDD

Organism: NCBI:txid2653204

Radius of gyration: 23.12 Å; chains: 1; bounding box: 32×62×61 Å